Protein AF-A0A2V2ERP7-F1 (afdb_monomer)

Solvent-accessible surface area (backbone atoms only — not comparable to full-atom values): 7139 Å² total; per-residue (Å²): 130,91,62,94,54,50,69,54,53,55,43,30,74,75,66,35,69,76,48,51,60,53,53,52,49,49,50,54,49,50,51,53,52,61,72,69,45,53,74,70,54,47,34,50,51,45,36,54,50,37,46,54,51,35,53,54,50,49,54,53,48,55,56,75,38,53,89,78,36,96,58,39,66,59,53,53,49,52,50,51,55,51,46,69,59,49,47,58,54,51,51,55,49,21,66,73,77,38,34,70,60,38,30,49,52,34,51,52,54,38,49,54,51,53,52,51,43,53,54,53,50,56,53,55,57,62,76,75,109

pLDDT: mean 82.76, std 9.8, range [41.91, 94.12]

Foldseek 3Di:
DPPVCVVVVVCCVPPNPVVSVVVVVVVVVVVVVCVPDDPLVNLLCLLVVLLVVLLVLVLVLLVVCVPVDPCSVVVNVVCVVVSVVVSVVLSVVCSVPPSPVSSVVSVVSSVVSVVVSVVSVVVVVVVVD

Mean predicted aligned error: 9.63 Å

Structure (mmCIF, N/CA/C/O backbone):
data_AF-A0A2V2ERP7-F1
#
_entry.id   AF-A0A2V2ERP7-F1
#
loop_
_atom_site.group_PDB
_atom_site.id
_atom_site.type_symbol
_atom_site.label_atom_id
_atom_site.label_alt_id
_atom_site.label_comp_id
_atom_site.label_asym_id
_atom_site.label_entity_id
_atom_site.label_seq_id
_atom_site.pdbx_PDB_ins_code
_atom_site.Cartn_x
_atom_site.Cartn_y
_atom_site.Cartn_z
_atom_site.occupancy
_atom_site.B_iso_or_equiv
_atom_site.auth_seq_id
_atom_site.auth_comp_id
_atom_site.auth_asym_id
_atom_site.auth_atom_id
_atom_site.pdbx_PDB_model_num
ATOM 1 N N . MET A 1 1 ? -4.831 -37.486 2.149 1.00 41.91 1 MET A N 1
ATOM 2 C CA . MET A 1 1 ? -4.560 -37.159 0.733 1.00 41.91 1 MET A CA 1
ATOM 3 C C . MET A 1 1 ? -4.444 -35.650 0.608 1.00 41.91 1 MET A C 1
ATOM 5 O O . MET A 1 1 ? -5.341 -34.950 1.060 1.00 41.91 1 MET A O 1
ATOM 9 N N . TRP A 1 2 ? -3.325 -35.140 0.090 1.00 48.91 2 TRP A N 1
ATOM 10 C CA . TRP A 1 2 ? -3.198 -33.724 -0.267 1.00 48.91 2 TRP A CA 1
ATOM 11 C C . TRP A 1 2 ? -4.161 -33.464 -1.433 1.00 48.91 2 TRP A C 1
ATOM 13 O O . TRP A 1 2 ? -3.976 -34.044 -2.496 1.00 48.91 2 TRP A O 1
ATOM 23 N N . HIS A 1 3 ? -5.215 -32.674 -1.218 1.00 58.88 3 HIS A N 1
ATOM 24 C CA . HIS A 1 3 ? -6.115 -32.221 -2.283 1.00 58.88 3 HIS A CA 1
ATOM 25 C C . HIS A 1 3 ? -5.572 -30.893 -2.833 1.00 58.88 3 HIS A C 1
ATOM 27 O O . HIS A 1 3 ? -5.833 -29.848 -2.231 1.00 58.88 3 HIS A O 1
ATOM 33 N N . PRO A 1 4 ? -4.816 -30.887 -3.949 1.00 58.03 4 PRO A N 1
ATOM 34 C CA . PRO A 1 4 ? -4.199 -29.669 -4.490 1.00 58.03 4 PRO A CA 1
ATOM 35 C C . PRO A 1 4 ? -5.220 -28.604 -4.932 1.00 58.03 4 PRO A C 1
ATOM 37 O O . PRO A 1 4 ? -4.858 -27.444 -5.132 1.00 58.03 4 PRO A O 1
ATOM 40 N N . TYR A 1 5 ? -6.498 -28.978 -5.034 1.00 67.88 5 TYR A N 1
ATOM 41 C CA . TYR A 1 5 ? -7.609 -28.107 -5.421 1.00 67.88 5 TYR A CA 1
ATOM 42 C C . TYR A 1 5 ? -8.613 -27.852 -4.296 1.00 67.88 5 TYR A C 1
ATOM 44 O O . TYR A 1 5 ? -9.666 -27.287 -4.558 1.00 67.88 5 TYR A O 1
ATOM 52 N N . LYS A 1 6 ? -8.276 -28.169 -3.036 1.00 71.69 6 LYS A N 1
ATOM 53 C CA . LYS A 1 6 ? -9.164 -27.899 -1.893 1.00 71.69 6 LYS A CA 1
ATOM 54 C C . LYS A 1 6 ? -9.596 -26.427 -1.817 1.00 71.69 6 LYS A C 1
ATOM 56 O O . LYS A 1 6 ? -10.715 -26.126 -1.430 1.00 71.69 6 LYS A O 1
ATOM 61 N N . TRP A 1 7 ? -8.725 -25.511 -2.245 1.00 71.94 7 TRP A N 1
ATOM 62 C CA . TRP A 1 7 ? -9.038 -24.084 -2.329 1.00 71.94 7 TRP A CA 1
ATOM 63 C C . TRP A 1 7 ? -10.112 -23.760 -3.378 1.00 71.94 7 TRP A C 1
ATOM 65 O O . TRP A 1 7 ? -10.842 -22.796 -3.191 1.00 71.94 7 TRP A O 1
ATOM 75 N N . VAL A 1 8 ? -10.204 -24.534 -4.467 1.00 67.94 8 VAL A N 1
ATOM 76 C CA . VAL A 1 8 ? -11.238 -24.389 -5.504 1.00 67.94 8 VAL A CA 1
ATOM 77 C C . VAL A 1 8 ? -12.573 -24.868 -4.962 1.00 67.94 8 VAL A C 1
ATOM 79 O O . VAL A 1 8 ? -13.566 -24.165 -5.121 1.00 67.94 8 VAL A O 1
ATOM 82 N N . ASP A 1 9 ? -12.571 -26.018 -4.287 1.00 68.69 9 ASP A N 1
ATOM 83 C CA . ASP A 1 9 ? -13.765 -26.603 -3.675 1.00 68.69 9 ASP A CA 1
ATOM 84 C C . ASP A 1 9 ? -14.325 -25.668 -2.587 1.00 68.69 9 ASP A C 1
ATOM 86 O O . ASP A 1 9 ? -15.497 -25.298 -2.640 1.00 68.69 9 ASP A O 1
ATOM 90 N N . ASP A 1 10 ? -13.464 -25.160 -1.694 1.00 72.25 10 ASP A N 1
ATOM 91 C CA . ASP A 1 10 ? -13.839 -24.186 -0.656 1.00 72.25 10 ASP A CA 1
ATOM 92 C C . ASP A 1 10 ? -14.377 -22.867 -1.253 1.00 72.25 10 ASP A C 1
ATOM 94 O O . ASP A 1 10 ? -15.269 -22.233 -0.681 1.00 72.25 10 ASP A O 1
ATOM 98 N N . LEU A 1 11 ? -13.838 -22.416 -2.395 1.00 66.75 11 LEU A N 1
ATOM 99 C CA . LEU A 1 11 ? -14.320 -21.218 -3.095 1.00 66.75 11 LEU A CA 1
ATOM 100 C C . LEU A 1 11 ? -15.670 -21.464 -3.769 1.00 66.75 11 LEU A C 1
ATOM 102 O O . LEU A 1 11 ? -16.562 -20.619 -3.671 1.00 66.75 11 LEU A O 1
ATOM 106 N N . ALA A 1 12 ? -15.824 -22.600 -4.447 1.00 68.75 12 ALA A N 1
ATOM 107 C CA . ALA A 1 12 ? -17.056 -22.980 -5.124 1.00 68.75 12 ALA A CA 1
ATOM 108 C C . ALA A 1 12 ? -18.212 -23.119 -4.126 1.00 68.75 12 ALA A C 1
ATOM 110 O O . ALA A 1 12 ? -19.315 -22.648 -4.399 1.00 68.75 12 ALA A O 1
ATOM 111 N N . GLU A 1 13 ? -17.938 -23.691 -2.953 1.00 74.88 13 GLU A N 1
ATOM 112 C CA . GLU A 1 13 ? -18.922 -23.905 -1.893 1.00 74.88 13 GLU A CA 1
ATOM 113 C C . GLU A 1 13 ? -19.333 -22.593 -1.204 1.00 74.88 13 GLU A C 1
ATOM 115 O O . GLU A 1 13 ? -20.511 -22.384 -0.921 1.00 74.88 13 GLU A O 1
ATOM 120 N N . LYS A 1 14 ? -18.393 -21.658 -0.992 1.00 71.75 14 LYS A N 1
ATOM 121 C CA . LYS A 1 14 ? -18.674 -20.381 -0.303 1.00 71.75 14 LYS A CA 1
ATOM 122 C C . LYS A 1 14 ? -19.180 -19.260 -1.205 1.00 71.75 14 LYS A C 1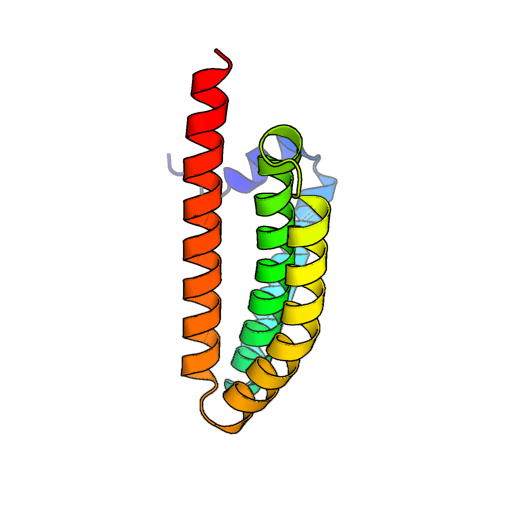
ATOM 124 O O . LYS A 1 14 ? -19.855 -18.357 -0.719 1.00 71.75 14 LYS A O 1
ATOM 129 N N . SER A 1 15 ? -18.805 -19.260 -2.483 1.00 66.88 15 SER A N 1
ATOM 130 C CA . SER A 1 15 ? -19.047 -18.125 -3.388 1.00 66.88 15 SER A CA 1
ATOM 131 C C . SER A 1 15 ? -19.749 -18.491 -4.697 1.00 66.88 15 SER A C 1
ATOM 133 O O . SER A 1 15 ? -20.112 -17.591 -5.452 1.00 66.88 15 SER A O 1
ATOM 135 N N . GLY A 1 16 ? -20.019 -19.781 -4.928 1.00 68.50 16 GLY A N 1
ATOM 136 C CA . GLY A 1 16 ? -20.688 -20.297 -6.119 1.00 68.50 16 GLY A CA 1
ATOM 137 C C . GLY A 1 16 ? -19.724 -20.599 -7.271 1.00 68.50 16 GLY A C 1
ATOM 138 O O . GLY A 1 16 ? -18.687 -19.955 -7.446 1.00 68.50 16 GLY A O 1
ATOM 139 N N . TRP A 1 17 ? -20.090 -21.574 -8.109 1.00 71.81 17 TRP A N 1
ATOM 140 C CA . TRP A 1 17 ? -19.281 -22.043 -9.247 1.00 71.81 17 TRP A CA 1
ATOM 141 C C . TRP A 1 17 ? -18.969 -20.961 -10.292 1.00 71.81 17 TRP A C 1
ATOM 143 O O . TRP A 1 17 ? -18.031 -21.126 -11.063 1.00 71.81 17 TRP A O 1
ATOM 153 N N . TRP A 1 18 ? -19.693 -19.838 -10.313 1.00 70.44 18 TRP A N 1
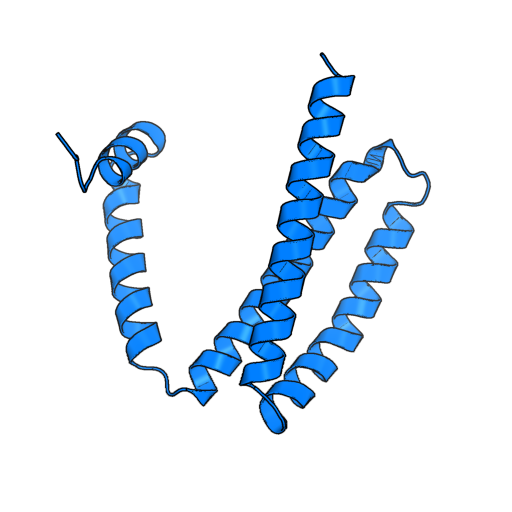ATOM 154 C CA . TRP A 1 18 ? -19.429 -18.710 -11.217 1.00 70.44 18 TRP A CA 1
ATOM 155 C C . TRP A 1 18 ? -18.161 -17.913 -10.855 1.00 70.44 18 TRP A C 1
ATOM 157 O O . TRP A 1 18 ? -17.584 -17.266 -11.727 1.00 70.44 18 TRP A O 1
ATOM 167 N N . VAL A 1 19 ? -17.687 -17.968 -9.600 1.00 68.75 19 VAL A N 1
ATOM 168 C CA . VAL A 1 19 ? -16.461 -17.263 -9.168 1.00 68.75 19 VAL A CA 1
ATOM 169 C C . VAL A 1 19 ? -15.216 -18.037 -9.596 1.00 68.75 19 VAL A C 1
ATOM 171 O O . VAL A 1 19 ? -14.175 -17.445 -9.876 1.00 68.75 19 VAL A O 1
ATOM 174 N N . VAL A 1 20 ? -15.327 -19.361 -9.714 1.00 72.12 20 VAL A N 1
ATOM 175 C CA . VAL A 1 20 ? -14.210 -20.247 -10.061 1.00 72.12 20 VAL A CA 1
ATOM 176 C C . VAL A 1 20 ? -13.597 -19.903 -11.434 1.00 72.12 20 VAL A C 1
ATOM 178 O O . VAL A 1 20 ? -12.385 -19.676 -11.481 1.00 72.12 20 VAL A O 1
ATOM 181 N N . PRO A 1 21 ? -14.369 -19.753 -12.535 1.00 78.12 21 PRO A N 1
ATOM 182 C CA . PRO A 1 21 ? -13.841 -19.296 -13.820 1.00 78.12 21 PRO A CA 1
ATOM 183 C C . PRO A 1 21 ? -13.171 -17.926 -13.736 1.00 78.12 21 PRO A C 1
ATOM 185 O O . PRO A 1 21 ? -12.118 -17.728 -14.336 1.00 78.12 21 PRO A O 1
ATOM 188 N N . TYR A 1 22 ? -13.748 -16.993 -12.971 1.00 77.44 22 TYR A N 1
ATOM 189 C CA . TYR A 1 22 ? -13.202 -15.647 -12.814 1.00 77.44 22 TYR A CA 1
ATOM 190 C C . TYR A 1 22 ? -11.830 -15.672 -12.135 1.00 77.44 22 TYR A C 1
ATOM 192 O O . TYR A 1 22 ? -10.890 -15.048 -12.618 1.00 77.44 22 TYR A O 1
ATOM 200 N N . VAL A 1 23 ? -11.679 -16.447 -11.058 1.00 76.81 23 VAL A N 1
ATOM 201 C CA . VAL A 1 23 ? -10.406 -16.585 -10.335 1.00 76.81 23 VAL A CA 1
ATOM 202 C C . VAL A 1 23 ? -9.351 -17.289 -11.187 1.00 76.81 23 VAL A C 1
ATOM 204 O O . VAL A 1 23 ? -8.198 -16.860 -11.205 1.00 76.81 23 VAL A O 1
ATOM 207 N N . ILE A 1 24 ? -9.726 -18.336 -11.929 1.00 80.38 24 ILE A N 1
ATOM 208 C CA . ILE A 1 24 ? -8.810 -19.029 -12.847 1.00 80.38 24 ILE A CA 1
ATOM 209 C C . ILE A 1 24 ? -8.359 -18.082 -13.963 1.00 80.38 24 ILE A C 1
ATOM 211 O O . ILE A 1 24 ? -7.159 -17.974 -14.223 1.00 80.38 24 ILE A O 1
ATOM 215 N N . PHE A 1 25 ? -9.294 -17.362 -14.586 1.00 81.12 25 PHE A N 1
ATOM 216 C CA . PHE A 1 25 ? -8.986 -16.400 -15.640 1.00 81.12 25 PHE A CA 1
ATOM 217 C C . PHE A 1 25 ? -8.086 -15.278 -15.123 1.00 81.12 25 PHE A C 1
ATOM 219 O O . PHE A 1 25 ? -7.054 -14.995 -15.728 1.00 81.12 25 PHE A O 1
ATOM 226 N N . LEU A 1 26 ? -8.416 -14.705 -13.964 1.00 81.38 26 LEU A N 1
ATOM 227 C CA . LEU A 1 26 ? -7.606 -13.689 -13.303 1.00 81.38 26 LEU A CA 1
ATOM 228 C C . LEU A 1 26 ? -6.195 -14.207 -13.018 1.00 81.38 26 LEU A C 1
ATOM 230 O O . LEU A 1 26 ? -5.231 -13.496 -13.272 1.00 81.38 26 LEU A O 1
ATOM 234 N N . ARG A 1 27 ? -6.050 -15.450 -12.546 1.00 77.44 27 ARG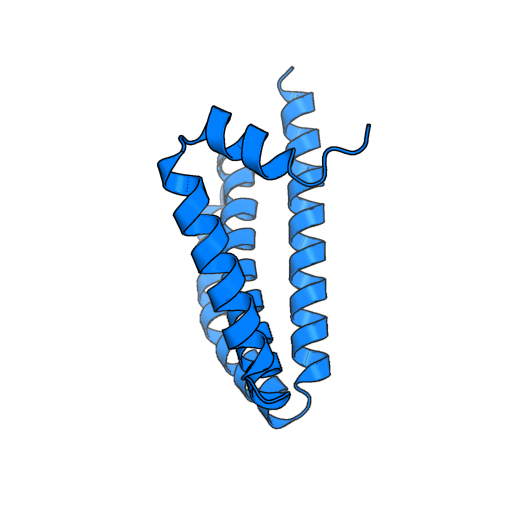 A N 1
ATOM 235 C CA . ARG A 1 27 ? -4.745 -16.058 -12.254 1.00 77.44 27 ARG A CA 1
ATOM 236 C C . ARG A 1 27 ? -3.895 -16.233 -13.509 1.00 77.44 27 ARG A C 1
ATOM 238 O O . ARG A 1 27 ? -2.712 -15.909 -13.483 1.00 77.44 27 ARG A O 1
ATOM 245 N N . ILE A 1 28 ? -4.486 -16.724 -14.599 1.00 81.88 28 ILE A N 1
ATOM 246 C CA . ILE A 1 28 ? -3.796 -16.894 -15.888 1.00 81.88 28 ILE A CA 1
ATOM 247 C C . ILE A 1 28 ? -3.426 -15.531 -16.477 1.00 81.88 28 ILE A C 1
ATOM 249 O O . ILE A 1 28 ? -2.302 -15.347 -16.944 1.00 81.88 28 ILE A O 1
ATOM 253 N N . PHE A 1 29 ? -4.352 -14.572 -16.429 1.00 82.12 29 PHE A N 1
ATOM 254 C CA . PHE A 1 29 ? -4.128 -13.205 -16.880 1.00 82.12 29 PHE A CA 1
ATOM 255 C C . PHE A 1 29 ? -2.998 -12.549 -16.089 1.00 82.12 29 PHE A C 1
ATOM 257 O O . PHE A 1 29 ? -2.044 -12.071 -16.687 1.00 82.12 29 PHE A O 1
ATOM 264 N N . MET A 1 30 ? -3.050 -12.607 -14.757 1.00 81.31 30 MET A N 1
ATOM 265 C CA . MET A 1 30 ? -2.007 -12.093 -13.872 1.00 81.31 30 MET A CA 1
ATOM 266 C C . MET A 1 30 ? -0.662 -12.765 -14.120 1.00 81.31 30 MET A C 1
ATOM 268 O O . MET A 1 30 ? 0.346 -12.076 -14.185 1.00 81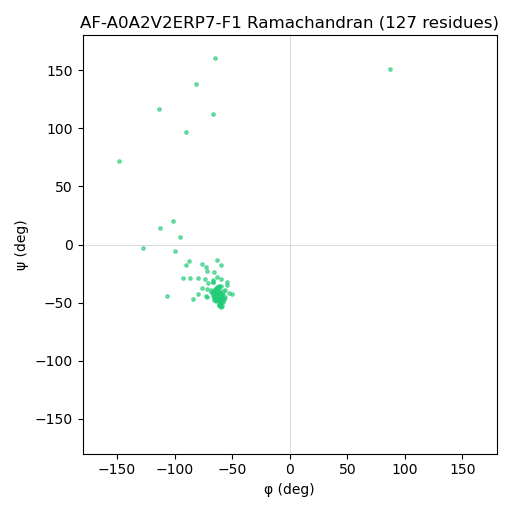.31 30 MET A O 1
ATOM 272 N N . TRP A 1 31 ? -0.629 -14.086 -14.307 1.00 75.06 31 TRP A N 1
ATOM 273 C CA . TRP A 1 31 ? 0.609 -14.797 -14.621 1.00 75.06 31 TRP A CA 1
ATOM 274 C C . TRP A 1 31 ? 1.232 -14.302 -15.926 1.00 75.06 31 TRP A C 1
ATOM 276 O O . TRP A 1 31 ? 2.416 -13.967 -15.950 1.00 75.06 31 TRP A O 1
ATOM 286 N N . LYS A 1 32 ? 0.436 -14.240 -17.002 1.00 79.69 32 LYS A N 1
ATOM 287 C CA . LYS A 1 32 ? 0.895 -13.762 -18.312 1.00 79.69 32 LYS A CA 1
ATOM 288 C C . LYS A 1 32 ? 1.300 -12.295 -18.271 1.00 79.69 32 LYS A C 1
ATOM 290 O O . LYS A 1 32 ? 2.340 -11.955 -18.817 1.00 79.69 32 LYS A O 1
ATOM 295 N N . PHE A 1 33 ? 0.507 -11.459 -17.607 1.00 78.81 33 PHE A N 1
ATOM 296 C CA . PHE A 1 33 ? 0.782 -10.041 -17.425 1.00 78.81 33 PHE A CA 1
ATOM 297 C C . PHE A 1 33 ? 2.115 -9.848 -16.702 1.00 78.81 33 PHE A C 1
ATOM 299 O O . PHE A 1 33 ? 3.007 -9.214 -17.248 1.00 78.81 33 PHE A O 1
ATOM 306 N N . LEU A 1 34 ? 2.309 -10.489 -15.547 1.00 77.00 34 LEU A N 1
ATOM 307 C CA . LEU A 1 34 ? 3.555 -10.390 -14.786 1.00 77.00 34 LEU A CA 1
ATOM 308 C C . LEU A 1 34 ? 4.772 -10.938 -15.547 1.00 77.00 34 LEU A C 1
ATOM 310 O O . LEU A 1 34 ? 5.837 -10.347 -15.450 1.00 77.00 34 LEU A O 1
ATOM 314 N N . HIS A 1 35 ? 4.623 -12.016 -16.327 1.00 77.62 35 HIS A N 1
ATOM 315 C CA . HIS A 1 35 ? 5.712 -12.552 -17.162 1.00 77.62 35 HIS A CA 1
ATOM 316 C C . HIS A 1 35 ? 6.029 -11.699 -18.395 1.00 77.62 35 HIS A C 1
ATOM 318 O O . HIS A 1 35 ? 7.090 -11.867 -18.987 1.00 77.62 35 HIS A O 1
ATOM 324 N N . SER A 1 36 ? 5.107 -10.834 -18.821 1.00 82.31 36 SER A N 1
ATOM 325 C CA . SER A 1 36 ? 5.313 -9.950 -19.972 1.00 82.31 36 SER A CA 1
ATOM 326 C C . SER A 1 36 ? 5.989 -8.627 -19.618 1.00 82.31 36 SER A C 1
ATOM 328 O O . SER A 1 36 ? 6.428 -7.925 -20.523 1.00 82.31 36 SER A O 1
ATOM 330 N N . LEU A 1 37 ? 6.061 -8.285 -18.329 1.00 82.88 37 LEU A N 1
ATOM 331 C CA . LEU A 1 37 ? 6.658 -7.037 -17.865 1.00 82.88 37 LEU A CA 1
ATOM 332 C C . LEU A 1 37 ? 8.179 -7.166 -17.796 1.00 82.88 37 LEU A C 1
ATOM 334 O O . LEU A 1 37 ? 8.711 -8.163 -17.308 1.00 82.88 37 LEU A O 1
ATOM 338 N N . SER A 1 38 ? 8.875 -6.120 -18.228 1.00 85.25 38 SER A N 1
ATOM 339 C CA . SER A 1 38 ? 10.280 -5.925 -17.879 1.00 85.25 38 SER A CA 1
ATOM 340 C C . SER A 1 38 ? 10.438 -5.689 -16.373 1.00 85.25 38 SER A C 1
ATOM 342 O O . SER A 1 38 ? 9.500 -5.260 -15.696 1.00 85.25 38 SER A O 1
ATOM 344 N N . ASP A 1 39 ? 11.645 -5.898 -15.844 1.00 81.25 39 ASP A N 1
ATOM 345 C CA . ASP A 1 39 ? 11.937 -5.677 -14.421 1.00 81.25 39 ASP A CA 1
ATOM 346 C C . ASP A 1 39 ? 11.523 -4.270 -13.957 1.00 81.25 39 ASP A C 1
ATOM 348 O O . ASP A 1 39 ? 10.905 -4.106 -12.905 1.00 81.25 39 ASP A O 1
ATOM 352 N N . GLN A 1 40 ? 11.788 -3.244 -14.771 1.00 81.94 40 GLN A N 1
ATOM 353 C CA . GLN A 1 40 ? 11.433 -1.858 -14.457 1.00 81.94 40 GLN A CA 1
ATOM 354 C C . GLN A 1 40 ? 9.914 -1.647 -14.383 1.00 81.94 40 GLN A C 1
ATOM 356 O O . GLN A 1 40 ? 9.416 -0.958 -13.487 1.00 81.94 40 GLN A O 1
ATOM 361 N N . GLU A 1 41 ? 9.160 -2.243 -15.304 1.00 84.56 41 GLU A N 1
ATOM 362 C CA . GLU A 1 41 ? 7.699 -2.165 -15.297 1.00 84.56 41 GLU A CA 1
ATOM 363 C C . GLU A 1 41 ? 7.122 -2.942 -14.112 1.00 84.56 41 GLU A C 1
ATOM 365 O O . GLU A 1 41 ? 6.213 -2.449 -13.444 1.00 84.56 41 GLU A O 1
ATOM 370 N N . PHE A 1 42 ? 7.698 -4.100 -13.779 1.00 86.06 42 PHE A N 1
ATOM 371 C CA . PHE A 1 42 ? 7.325 -4.866 -12.594 1.00 86.06 42 PHE A CA 1
ATOM 372 C C . PHE A 1 42 ? 7.515 -4.049 -11.309 1.00 86.06 42 PHE A C 1
ATOM 374 O O . PHE A 1 42 ? 6.580 -3.947 -10.512 1.00 86.06 42 PHE A O 1
ATOM 381 N N . TYR A 1 43 ? 8.670 -3.398 -11.116 1.00 84.62 43 TYR A N 1
ATOM 382 C CA . TYR A 1 43 ? 8.894 -2.533 -9.949 1.00 84.62 43 TYR A CA 1
ATOM 383 C C . TYR A 1 43 ? 7.946 -1.334 -9.921 1.00 84.62 43 TYR A C 1
ATOM 385 O O . TYR A 1 43 ? 7.473 -0.952 -8.849 1.00 84.62 43 TYR A O 1
ATOM 393 N N . THR A 1 44 ? 7.625 -0.774 -11.088 1.00 86.00 44 THR A N 1
ATOM 394 C CA . THR A 1 44 ? 6.648 0.315 -11.222 1.00 86.00 44 THR A CA 1
ATOM 395 C C . THR A 1 44 ? 5.275 -0.113 -10.732 1.00 86.00 44 THR A C 1
ATOM 397 O O . THR A 1 44 ? 4.700 0.533 -9.851 1.00 86.00 44 THR A O 1
ATOM 400 N N . VAL A 1 45 ? 4.778 -1.243 -11.237 1.00 86.75 45 VAL A N 1
ATOM 401 C CA . VAL A 1 45 ? 3.504 -1.812 -10.797 1.00 86.75 45 VAL A CA 1
ATOM 402 C C . VAL A 1 45 ? 3.546 -2.134 -9.305 1.00 86.75 45 VAL A C 1
ATOM 404 O O . VAL A 1 45 ? 2.612 -1.781 -8.589 1.00 86.75 45 VAL A O 1
ATOM 407 N N . ALA A 1 46 ? 4.625 -2.745 -8.811 1.00 87.44 46 ALA A N 1
ATOM 408 C CA . ALA A 1 46 ? 4.758 -3.121 -7.408 1.00 87.44 46 ALA A CA 1
ATOM 409 C C . ALA A 1 46 ? 4.717 -1.905 -6.471 1.00 87.44 46 ALA A C 1
ATOM 411 O O . ALA A 1 46 ? 3.948 -1.904 -5.513 1.00 87.44 46 ALA A O 1
ATOM 412 N N . ILE A 1 47 ? 5.497 -0.857 -6.754 1.00 87.69 47 ILE A N 1
ATOM 413 C CA . ILE A 1 47 ? 5.543 0.360 -5.933 1.00 87.69 47 ILE A CA 1
ATOM 414 C C . ILE A 1 47 ? 4.177 1.051 -5.915 1.00 87.69 47 ILE A C 1
ATOM 416 O O . ILE A 1 47 ? 3.687 1.400 -4.839 1.00 87.69 47 ILE A O 1
ATOM 420 N N . ILE A 1 48 ? 3.539 1.221 -7.077 1.00 88.38 48 ILE A N 1
ATOM 421 C CA . ILE A 1 48 ? 2.226 1.875 -7.177 1.00 88.38 48 ILE A CA 1
ATOM 422 C C . ILE A 1 48 ? 1.160 1.056 -6.445 1.00 88.38 48 ILE A C 1
ATOM 424 O O . ILE A 1 48 ? 0.409 1.599 -5.632 1.00 88.38 48 ILE A O 1
ATOM 428 N N . LEU A 1 49 ? 1.105 -0.253 -6.698 1.00 89.12 49 LEU A N 1
ATOM 429 C CA . LEU A 1 49 ? 0.100 -1.137 -6.118 1.00 89.12 49 LEU A CA 1
ATOM 430 C C . LEU A 1 49 ? 0.260 -1.247 -4.599 1.00 89.12 49 LEU A C 1
ATOM 432 O O . LEU A 1 49 ? -0.718 -1.083 -3.875 1.00 89.12 49 LEU A O 1
ATOM 436 N N . LEU A 1 50 ? 1.479 -1.485 -4.103 1.00 89.56 50 LEU A N 1
ATOM 437 C CA . LEU A 1 50 ? 1.743 -1.584 -2.665 1.00 89.56 50 LEU A CA 1
ATOM 438 C C . LEU A 1 50 ? 1.465 -0.262 -1.954 1.00 89.56 50 LEU A C 1
ATOM 440 O O . LEU A 1 50 ? 0.892 -0.276 -0.868 1.00 89.56 50 LEU A O 1
ATOM 444 N N . SER A 1 51 ? 1.789 0.871 -2.582 1.00 88.06 51 SER A N 1
ATOM 445 C CA . SER A 1 51 ? 1.424 2.191 -2.066 1.00 88.06 51 SER A CA 1
ATOM 446 C C . SER A 1 51 ? -0.098 2.315 -1.943 1.00 88.06 51 SER A C 1
ATOM 448 O O . SER A 1 51 ? -0.618 2.551 -0.850 1.00 88.06 51 SER A O 1
ATOM 450 N N . ALA A 1 52 ? -0.839 2.059 -3.023 1.00 88.81 52 ALA A N 1
ATOM 451 C CA . ALA A 1 52 ? -2.296 2.148 -3.010 1.00 88.81 52 ALA A CA 1
ATOM 452 C C . ALA A 1 52 ? -2.923 1.234 -1.942 1.00 88.81 52 ALA A C 1
ATOM 454 O O . ALA A 1 52 ? -3.760 1.674 -1.153 1.00 88.81 52 ALA A O 1
ATOM 455 N N . VAL A 1 53 ? -2.489 -0.025 -1.867 1.00 89.38 53 VAL A N 1
ATOM 456 C CA . VAL A 1 53 ? -2.981 -0.984 -0.869 1.00 89.38 53 VAL A CA 1
ATOM 457 C C . VAL A 1 53 ? -2.621 -0.544 0.553 1.00 89.38 53 VAL A C 1
ATOM 459 O O . VAL A 1 53 ? -3.458 -0.661 1.448 1.00 89.38 53 VAL A O 1
ATOM 462 N N . PHE A 1 54 ? -1.430 0.018 0.776 1.00 90.38 54 PHE A N 1
ATOM 463 C CA . PHE A 1 54 ? -1.039 0.577 2.070 1.00 90.38 54 PHE A CA 1
ATOM 464 C C . PHE A 1 54 ? -1.976 1.709 2.506 1.00 90.38 54 PHE A C 1
ATOM 466 O O . PHE A 1 54 ? -2.416 1.724 3.653 1.00 90.38 54 PHE A O 1
ATOM 473 N N . PHE A 1 55 ? -2.344 2.623 1.603 1.00 91.62 55 PHE A N 1
ATOM 474 C CA . PHE A 1 55 ? -3.291 3.700 1.908 1.00 91.62 55 PHE A CA 1
ATOM 475 C C . PHE A 1 55 ? -4.655 3.166 2.369 1.00 91.62 55 PHE A C 1
ATOM 477 O O . PHE A 1 55 ? -5.193 3.591 3.400 1.00 91.62 55 PHE A O 1
ATOM 484 N N . TRP A 1 56 ? -5.205 2.197 1.633 1.00 89.25 56 TRP A N 1
ATOM 485 C CA . TRP A 1 56 ? -6.466 1.551 1.998 1.00 89.25 56 TRP A CA 1
ATOM 486 C C . TRP A 1 56 ? -6.354 0.805 3.328 1.00 89.25 56 TRP A C 1
ATOM 488 O O . TRP A 1 56 ? -7.213 0.966 4.198 1.00 89.25 56 TRP A O 1
ATOM 498 N N . GLY A 1 57 ? -5.272 0.048 3.522 1.00 88.12 57 GLY A N 1
ATOM 499 C CA . GLY A 1 57 ? -4.994 -0.660 4.767 1.00 88.12 57 GLY A CA 1
ATOM 500 C C . GLY A 1 57 ? -4.899 0.290 5.961 1.00 88.12 57 GLY A C 1
ATOM 501 O O . GLY A 1 57 ? -5.510 0.035 6.996 1.00 88.12 57 GLY A O 1
ATOM 502 N N . ALA A 1 58 ? -4.206 1.420 5.811 1.00 88.75 58 ALA A N 1
ATOM 503 C CA . ALA A 1 58 ? -4.040 2.408 6.869 1.00 88.75 58 ALA A CA 1
ATOM 504 C C . ALA A 1 58 ? -5.382 3.060 7.210 1.00 88.75 58 ALA A C 1
ATOM 506 O O . ALA A 1 58 ? -5.728 3.202 8.380 1.00 88.75 58 ALA A O 1
ATOM 507 N N . THR A 1 59 ? -6.199 3.364 6.200 1.00 89.50 59 THR A N 1
ATOM 508 C CA . THR A 1 59 ? -7.559 3.883 6.393 1.00 89.50 59 THR A CA 1
ATOM 509 C C . THR A 1 59 ? -8.433 2.902 7.179 1.00 89.50 59 THR A C 1
ATOM 511 O O . THR A 1 59 ? -9.159 3.305 8.089 1.00 89.50 59 THR A O 1
ATOM 514 N N . ILE A 1 60 ? -8.365 1.605 6.862 1.00 87.88 60 ILE A N 1
ATOM 515 C CA . ILE A 1 60 ? -9.081 0.552 7.597 1.00 87.88 60 ILE A CA 1
ATOM 516 C C . ILE A 1 60 ? -8.544 0.434 9.029 1.00 87.88 60 ILE A C 1
ATOM 518 O O . ILE A 1 60 ? -9.330 0.339 9.971 1.00 87.88 60 ILE A O 1
ATOM 522 N N . PHE A 1 61 ? -7.225 0.503 9.209 1.00 86.44 61 PHE A N 1
ATOM 523 C CA . PHE A 1 61 ? -6.589 0.490 10.522 1.00 86.44 61 PHE A CA 1
ATOM 524 C C . PHE A 1 61 ? -7.057 1.667 11.390 1.00 86.44 61 PHE A C 1
ATOM 526 O O . PHE A 1 61 ? -7.504 1.457 12.512 1.00 86.44 61 PHE A O 1
ATOM 533 N N . PHE A 1 62 ? -7.080 2.893 10.859 1.00 85.81 62 PHE A N 1
ATOM 534 C CA . PHE A 1 62 ? -7.616 4.061 11.569 1.00 85.81 62 PHE A CA 1
ATOM 535 C C . PHE A 1 62 ? -9.093 3.902 11.943 1.00 85.81 62 PHE A C 1
ATOM 537 O O . PHE A 1 62 ? -9.502 4.330 13.023 1.00 85.81 62 PHE A O 1
ATOM 544 N N . LYS A 1 63 ? -9.901 3.256 11.091 1.00 85.56 63 LYS A N 1
ATOM 545 C CA . LYS A 1 63 ? -11.313 2.982 11.397 1.00 85.56 63 LYS A CA 1
ATOM 546 C C . LYS A 1 63 ? -11.491 2.071 12.611 1.00 85.56 63 LYS A C 1
ATOM 548 O O . LYS A 1 63 ? -12.493 2.236 13.302 1.00 85.56 63 LYS A O 1
ATOM 553 N N . LEU A 1 64 ? -10.534 1.192 12.930 1.00 83.56 64 LEU A N 1
ATOM 554 C CA . LEU A 1 64 ? -10.588 0.410 14.173 1.00 83.56 64 LEU A CA 1
ATOM 555 C C . LEU A 1 64 ? -10.601 1.309 15.412 1.00 83.56 64 LEU A C 1
ATOM 557 O O . LEU A 1 64 ? -11.181 0.935 16.424 1.00 83.56 64 LEU A O 1
ATOM 561 N N . TYR A 1 65 ? -9.997 2.492 15.352 1.00 81.56 65 TYR A N 1
ATOM 562 C CA . TYR A 1 65 ? -9.885 3.419 16.480 1.00 81.56 65 TYR A CA 1
ATOM 563 C C . TYR A 1 65 ? -10.978 4.489 16.515 1.00 81.56 65 TYR A C 1
ATOM 565 O O . TYR A 1 65 ? -10.925 5.375 17.368 1.00 81.56 65 TYR A O 1
ATOM 573 N N . LYS A 1 66 ? -11.975 4.404 15.624 1.00 82.56 66 LYS A N 1
ATOM 574 C CA . LYS A 1 66 ? -13.065 5.381 15.502 1.00 82.56 66 LYS A CA 1
ATOM 575 C C . LYS A 1 66 ? -13.741 5.689 16.841 1.00 82.56 66 LYS A C 1
ATOM 577 O O . LYS A 1 66 ? -14.013 6.853 17.122 1.00 82.56 66 LYS A O 1
ATOM 582 N N . ASP A 1 67 ? -13.981 4.658 17.645 1.00 79.31 67 ASP A N 1
ATOM 583 C CA . ASP A 1 67 ? -14.717 4.785 18.907 1.00 79.31 67 ASP A CA 1
ATOM 584 C C . ASP A 1 67 ? -13.792 5.075 20.102 1.00 79.31 67 ASP A C 1
ATOM 586 O O . ASP A 1 67 ? -14.241 5.557 21.136 1.00 79.31 67 ASP A O 1
ATOM 590 N N . SER A 1 68 ? -12.486 4.827 19.953 1.00 79.31 68 SER A N 1
ATOM 591 C CA . SER A 1 68 ? -11.490 4.995 21.020 1.00 79.31 68 SER A CA 1
ATOM 592 C C . SER A 1 68 ? -10.829 6.382 21.009 1.00 79.31 68 SER A C 1
ATOM 594 O O . SER A 1 68 ? -10.419 6.874 22.056 1.00 79.31 68 SER A O 1
ATOM 596 N N . PHE A 1 69 ? -10.715 7.032 19.843 1.00 80.94 69 PHE A N 1
ATOM 597 C CA . PHE A 1 69 ? -10.028 8.320 19.697 1.00 80.94 69 PHE A CA 1
ATOM 598 C C . PHE A 1 69 ? -10.980 9.459 19.318 1.00 80.94 69 PHE A C 1
ATOM 600 O O . PHE A 1 69 ? -11.493 9.528 18.201 1.00 80.94 69 PHE A O 1
ATOM 607 N N . LYS A 1 70 ? -11.106 10.451 20.209 1.00 82.75 70 LYS A N 1
ATOM 608 C CA . LYS A 1 70 ? -11.926 11.661 19.998 1.00 82.75 70 LYS A CA 1
ATOM 609 C C . LYS A 1 70 ? -11.579 12.419 18.707 1.00 82.75 70 LYS A C 1
ATOM 611 O O . LYS A 1 70 ? -12.464 12.962 18.052 1.00 82.75 70 LYS A O 1
ATOM 616 N N . TYR A 1 71 ? -10.302 12.432 18.325 1.00 85.06 71 TYR A N 1
ATOM 617 C CA . TYR A 1 71 ? -9.796 13.160 17.155 1.00 85.06 71 TYR A CA 1
ATOM 618 C C . TYR A 1 71 ? -9.547 12.265 15.928 1.00 85.06 71 TYR A C 1
ATOM 620 O O . TYR A 1 71 ? -8.804 12.661 15.030 1.00 85.06 71 TYR A O 1
ATOM 628 N N . TYR A 1 72 ? -10.164 11.075 15.851 1.00 86.44 72 TYR A N 1
ATOM 629 C CA . TYR A 1 72 ? -9.882 10.118 14.770 1.00 86.44 72 TYR A CA 1
ATOM 630 C C . TYR A 1 72 ? -10.092 10.715 13.369 1.00 86.44 72 TYR A C 1
ATOM 632 O O . TYR A 1 72 ? -9.299 10.450 12.469 1.00 86.44 72 TYR A O 1
ATOM 640 N N . LYS A 1 73 ? -11.141 11.534 13.174 1.00 86.88 73 LYS A N 1
ATOM 641 C CA . LYS A 1 73 ? -11.441 12.146 11.868 1.00 86.88 73 LYS A CA 1
ATOM 642 C C . LYS A 1 73 ? -10.303 13.056 11.432 1.00 86.88 73 LYS A C 1
ATOM 644 O O . LYS A 1 73 ? -9.841 12.943 10.305 1.00 86.88 73 LYS A O 1
ATOM 649 N N . THR A 1 74 ? -9.841 13.922 12.332 1.00 88.50 74 THR A N 1
ATOM 650 C CA . THR A 1 74 ? -8.738 14.848 12.065 1.00 88.50 74 THR A CA 1
ATOM 651 C C . THR A 1 74 ? -7.468 14.083 11.718 1.00 88.50 74 THR A C 1
ATOM 653 O O . THR A 1 74 ? -6.850 14.386 10.707 1.00 88.50 74 THR A O 1
ATOM 656 N N . LEU A 1 75 ? -7.132 13.035 12.479 1.00 88.19 75 LEU A N 1
ATOM 657 C CA . LEU A 1 75 ? -5.966 12.193 12.192 1.00 88.19 75 LEU A CA 1
ATOM 658 C C . LEU A 1 75 ? -6.067 11.498 10.828 1.00 88.19 75 LEU A C 1
ATOM 660 O O . LEU A 1 75 ? -5.099 11.509 10.072 1.00 88.19 75 LEU A O 1
ATOM 664 N N . LEU A 1 76 ? -7.235 10.949 10.481 1.00 91.19 76 LEU A N 1
ATOM 665 C CA . LEU A 1 76 ? -7.458 10.311 9.183 1.00 91.19 76 LEU A CA 1
ATOM 666 C C . LEU A 1 76 ? -7.330 11.313 8.025 1.00 91.19 76 LEU A C 1
ATOM 668 O O . LEU A 1 76 ? -6.709 11.001 7.008 1.00 91.19 76 LEU A O 1
ATOM 672 N N . TYR A 1 77 ? -7.886 12.519 8.173 1.00 91.25 77 TYR A N 1
ATOM 673 C CA . TYR A 1 77 ? -7.761 13.574 7.165 1.00 91.25 77 TYR A CA 1
ATOM 674 C C . TYR A 1 77 ? -6.314 14.045 7.014 1.00 91.25 77 TYR A C 1
ATOM 676 O O . TYR A 1 77 ? -5.819 14.110 5.891 1.00 91.25 77 TYR A O 1
ATOM 684 N N . SER A 1 78 ? -5.614 14.311 8.120 1.00 91.81 78 SER A N 1
ATOM 685 C CA . SER A 1 78 ? -4.199 14.690 8.096 1.00 91.81 78 SER A CA 1
ATOM 686 C C . SER A 1 78 ? -3.343 13.610 7.438 1.00 91.81 78 SER A C 1
ATOM 688 O O . SER A 1 78 ? -2.546 13.926 6.558 1.00 91.81 78 SER A O 1
ATOM 690 N N . PHE A 1 79 ? -3.555 12.337 7.792 1.00 92.88 79 PHE A N 1
ATOM 691 C CA . PHE A 1 79 ? -2.892 11.208 7.139 1.00 92.88 79 PHE A CA 1
ATOM 692 C C . PHE A 1 79 ? -3.158 11.199 5.633 1.00 92.88 79 PHE A C 1
ATOM 694 O O . PHE A 1 79 ? -2.221 11.083 4.854 1.00 92.88 79 PHE A O 1
ATOM 701 N N . THR A 1 80 ? -4.415 11.376 5.221 1.00 93.12 80 THR A N 1
ATOM 702 C CA . THR A 1 80 ? -4.799 11.367 3.804 1.00 93.12 80 THR A CA 1
ATOM 703 C C . THR A 1 80 ? -4.084 12.467 3.024 1.00 93.12 80 THR A C 1
ATOM 705 O O . THR A 1 80 ? -3.473 12.188 1.997 1.00 93.12 80 THR A O 1
ATOM 708 N N . VAL A 1 81 ? -4.097 13.702 3.529 1.00 94.12 81 VAL A N 1
ATOM 709 C CA . VAL A 1 81 ? -3.435 14.840 2.871 1.00 94.12 81 VAL A CA 1
ATOM 710 C C . VAL A 1 81 ? -1.928 14.612 2.762 1.00 94.12 81 VAL A C 1
ATOM 712 O O . VAL A 1 81 ? -1.365 14.756 1.679 1.00 94.12 81 VAL A O 1
ATOM 715 N N . ILE A 1 82 ? -1.280 14.208 3.859 1.00 93.81 82 ILE A N 1
ATOM 716 C CA . ILE A 1 82 ? 0.160 13.917 3.866 1.00 93.81 82 ILE A CA 1
ATOM 717 C C . ILE A 1 82 ? 0.475 12.800 2.870 1.00 93.81 82 ILE A C 1
ATOM 719 O O . ILE A 1 82 ? 1.419 12.917 2.094 1.00 93.81 82 ILE A O 1
ATOM 723 N N . TYR A 1 83 ? -0.334 11.741 2.849 1.00 93.56 83 TYR A N 1
ATOM 724 C CA . TYR A 1 83 ? -0.137 10.604 1.962 1.00 93.56 83 TYR A CA 1
ATOM 725 C C . TYR A 1 83 ? -0.190 11.011 0.485 1.00 93.56 83 TYR A C 1
ATOM 727 O O . TYR A 1 83 ? 0.695 10.638 -0.279 1.00 93.56 83 TYR A O 1
ATOM 735 N N . PHE A 1 84 ? -1.170 11.825 0.085 1.00 92.69 84 PHE A N 1
ATOM 736 C CA . PHE A 1 84 ? -1.293 12.298 -1.300 1.00 92.69 84 PHE A CA 1
ATOM 737 C C . PHE A 1 84 ? -0.152 13.219 -1.746 1.00 92.69 84 PHE A C 1
ATOM 739 O O . PHE A 1 84 ? 0.114 13.301 -2.941 1.00 92.69 84 PHE A O 1
ATOM 746 N N . ILE A 1 85 ? 0.535 13.886 -0.817 1.00 92.50 85 ILE A N 1
ATOM 747 C CA . ILE A 1 85 ? 1.713 14.707 -1.127 1.00 92.50 85 ILE A CA 1
ATOM 748 C C . ILE A 1 85 ? 2.975 13.838 -1.183 1.00 92.50 85 ILE A C 1
ATOM 750 O O . ILE A 1 85 ? 3.765 13.939 -2.118 1.00 92.50 85 ILE A O 1
ATOM 754 N N . VAL A 1 86 ? 3.169 12.968 -0.188 1.00 92.12 86 VAL A N 1
ATOM 755 C CA . VAL A 1 86 ? 4.396 12.173 -0.035 1.00 92.12 86 VAL A CA 1
ATOM 756 C C . VAL A 1 86 ? 4.448 11.013 -1.027 1.00 92.12 86 VAL A C 1
ATOM 758 O O . VAL A 1 86 ? 5.519 10.716 -1.550 1.00 92.12 86 VAL A O 1
ATOM 761 N N . SER A 1 87 ? 3.317 10.366 -1.320 1.00 90.06 87 SER A N 1
ATOM 762 C CA . SER A 1 87 ? 3.274 9.177 -2.180 1.00 90.06 87 SER A CA 1
ATOM 763 C C . SER A 1 87 ? 3.769 9.451 -3.609 1.00 90.06 87 SER A C 1
ATOM 765 O O . SER A 1 87 ? 4.653 8.721 -4.050 1.00 90.06 87 SER A O 1
ATOM 767 N N . PRO A 1 88 ? 3.342 10.511 -4.325 1.00 89.75 88 PRO A N 1
ATOM 768 C CA . PRO A 1 88 ? 3.886 10.815 -5.650 1.00 89.75 88 PRO A CA 1
ATOM 769 C C . PRO A 1 88 ? 5.394 11.082 -5.633 1.00 89.75 88 PRO A C 1
ATOM 771 O O . PRO A 1 88 ? 6.113 10.583 -6.495 1.00 89.75 88 PRO A O 1
ATOM 774 N N . ILE A 1 89 ? 5.884 11.821 -4.631 1.00 92.31 89 ILE A N 1
ATOM 775 C CA . ILE A 1 89 ? 7.317 12.116 -4.474 1.00 92.31 89 ILE A CA 1
ATOM 776 C C . ILE A 1 89 ? 8.095 10.817 -4.253 1.00 92.31 89 ILE A C 1
ATOM 778 O O . ILE A 1 89 ? 9.105 10.580 -4.912 1.00 92.31 89 ILE A O 1
ATOM 782 N N . TYR A 1 90 ? 7.596 9.958 -3.364 1.00 89.56 90 TYR A N 1
ATOM 783 C CA . TYR A 1 90 ? 8.160 8.644 -3.083 1.00 89.56 90 TYR A CA 1
ATOM 784 C C . TYR A 1 90 ? 8.226 7.778 -4.347 1.00 89.56 90 TYR A C 1
ATOM 786 O O . TYR A 1 90 ? 9.283 7.240 -4.671 1.00 89.56 90 TYR A O 1
ATOM 794 N N . VAL A 1 91 ? 7.119 7.686 -5.091 1.00 88.69 91 VAL A N 1
ATOM 795 C CA . VAL A 1 91 ? 7.026 6.891 -6.322 1.00 88.69 91 VAL A CA 1
ATOM 796 C C . VAL A 1 91 ? 8.017 7.408 -7.366 1.00 88.69 91 VAL A C 1
ATOM 798 O O . VAL A 1 91 ? 8.830 6.635 -7.861 1.00 88.69 91 VAL A O 1
ATOM 801 N N . ILE A 1 92 ? 8.017 8.711 -7.662 1.00 90.25 92 ILE A N 1
ATOM 802 C CA . ILE A 1 92 ? 8.913 9.300 -8.671 1.00 90.25 92 ILE A CA 1
ATOM 803 C C . ILE A 1 92 ? 10.380 9.091 -8.284 1.00 90.25 92 ILE A C 1
ATOM 805 O O . ILE A 1 92 ? 11.181 8.656 -9.112 1.00 90.25 92 ILE A O 1
ATOM 809 N N . TYR A 1 93 ? 10.732 9.359 -7.024 1.00 91.50 93 TYR A N 1
ATOM 810 C CA . TYR A 1 93 ? 12.099 9.208 -6.535 1.00 91.50 93 TYR A CA 1
ATOM 811 C C . TYR A 1 93 ? 12.584 7.760 -6.660 1.00 91.50 93 TYR A C 1
ATOM 813 O O . TYR A 1 93 ? 13.619 7.497 -7.274 1.00 91.50 93 TYR A O 1
ATOM 821 N N . PHE A 1 94 ? 11.829 6.795 -6.131 1.00 90.62 94 PHE A N 1
ATOM 822 C CA . PHE A 1 94 ? 12.283 5.409 -6.133 1.00 90.62 94 PHE A CA 1
ATOM 823 C C . PHE A 1 94 ? 12.265 4.773 -7.517 1.00 90.62 94 PHE A C 1
ATOM 825 O O . PHE A 1 94 ? 13.167 3.995 -7.807 1.00 90.62 94 PHE A O 1
ATOM 832 N N . LEU A 1 95 ? 11.330 5.136 -8.396 1.00 88.00 95 LEU A N 1
ATOM 833 C CA . LEU A 1 95 ? 11.352 4.645 -9.776 1.00 88.00 95 LEU A CA 1
ATOM 834 C C . LEU A 1 95 ? 12.540 5.171 -10.578 1.00 88.00 95 LEU A C 1
ATOM 836 O O . LEU A 1 95 ? 13.048 4.454 -11.439 1.00 88.00 95 LEU A O 1
ATOM 840 N N . THR A 1 96 ? 12.993 6.389 -10.280 1.00 86.81 96 THR A N 1
ATOM 841 C CA . THR A 1 96 ? 14.114 7.019 -10.987 1.00 86.81 96 THR A CA 1
ATOM 842 C C . THR A 1 96 ? 15.461 6.499 -10.495 1.00 86.81 96 THR A C 1
ATOM 844 O O . THR A 1 96 ? 16.348 6.238 -11.303 1.00 86.81 96 THR A O 1
ATOM 847 N N . TYR A 1 97 ? 15.630 6.350 -9.177 1.00 88.56 97 TYR A N 1
ATOM 848 C CA . TYR A 1 97 ? 16.948 6.097 -8.588 1.00 88.56 97 TYR A CA 1
ATOM 849 C C . TYR A 1 97 ? 17.140 4.660 -8.092 1.00 88.56 97 TYR A C 1
ATOM 851 O O . TYR A 1 97 ? 18.189 4.069 -8.338 1.00 88.56 97 TYR A O 1
ATOM 859 N N . HIS A 1 98 ? 16.156 4.077 -7.394 1.00 90.56 98 HIS A N 1
ATOM 860 C CA . HIS A 1 98 ? 16.314 2.781 -6.716 1.00 90.56 98 HIS A CA 1
ATOM 861 C C . HIS A 1 98 ? 15.004 1.962 -6.667 1.00 90.56 98 HIS A C 1
ATOM 863 O O . HIS A 1 98 ? 14.422 1.789 -5.588 1.00 90.56 98 HIS A O 1
ATOM 869 N N . PRO A 1 99 ? 14.536 1.409 -7.803 1.00 87.75 99 PRO A N 1
ATOM 870 C CA . PRO A 1 99 ? 13.218 0.769 -7.904 1.00 87.75 99 PRO A CA 1
ATOM 871 C C . PRO A 1 99 ? 13.089 -0.492 -7.034 1.00 87.75 99 PRO A C 1
ATOM 873 O O . PRO A 1 99 ? 12.080 -0.689 -6.352 1.00 87.75 99 PRO A O 1
ATOM 876 N N . LEU A 1 100 ? 14.147 -1.306 -6.950 1.00 87.88 100 LEU A N 1
ATOM 877 C CA . LEU A 1 100 ? 14.186 -2.469 -6.056 1.00 87.88 100 LEU A CA 1
ATOM 878 C C . LEU A 1 100 ? 14.041 -2.058 -4.580 1.00 87.88 100 LEU A C 1
ATOM 880 O O . LEU A 1 100 ? 13.265 -2.656 -3.833 1.00 87.88 100 LEU A O 1
ATOM 884 N N . LEU A 1 101 ? 14.748 -1.008 -4.157 1.00 88.81 101 LEU A N 1
ATOM 885 C CA . LEU A 1 101 ? 14.708 -0.534 -2.774 1.00 88.81 101 LEU A CA 1
ATOM 886 C C . LEU A 1 101 ? 13.336 0.065 -2.431 1.00 88.81 101 LEU A C 1
ATOM 888 O O . LEU A 1 101 ? 12.785 -0.242 -1.377 1.00 88.81 101 LEU A O 1
ATOM 892 N N . GLY A 1 102 ? 12.741 0.834 -3.348 1.00 87.81 102 GLY A N 1
ATOM 893 C CA . GLY A 1 102 ? 11.381 1.356 -3.192 1.00 87.81 102 GLY A CA 1
ATOM 894 C C . GLY A 1 102 ? 10.332 0.252 -3.064 1.00 87.81 102 GLY A C 1
ATOM 895 O O . GLY A 1 102 ? 9.505 0.273 -2.152 1.00 87.81 102 GLY A O 1
ATOM 896 N N . SER A 1 103 ? 10.393 -0.767 -3.925 1.00 88.31 103 SER A N 1
ATOM 897 C CA . SER A 1 103 ? 9.460 -1.899 -3.847 1.00 88.31 103 SER A CA 1
ATOM 898 C C . SER A 1 103 ? 9.611 -2.682 -2.534 1.00 88.31 103 SER A C 1
ATOM 900 O O . SER A 1 103 ? 8.613 -3.033 -1.903 1.00 88.31 103 SER A O 1
ATOM 902 N N . THR A 1 104 ? 10.846 -2.853 -2.051 1.00 89.00 104 THR A N 1
ATOM 903 C CA . THR A 1 104 ? 11.144 -3.522 -0.775 1.00 89.00 104 THR A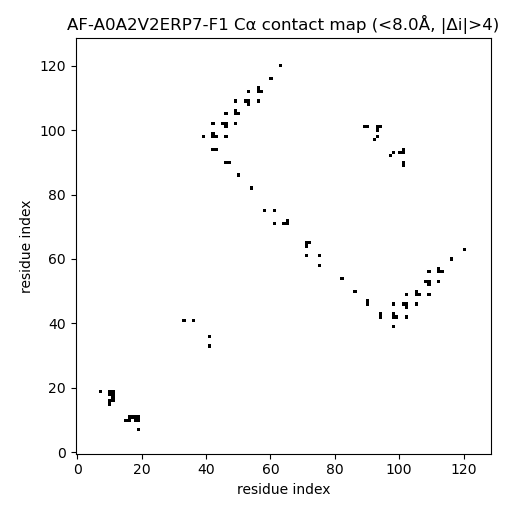 CA 1
ATOM 904 C C . THR A 1 104 ? 10.613 -2.732 0.422 1.00 89.00 104 THR A C 1
ATOM 906 O O . THR A 1 104 ? 9.959 -3.301 1.296 1.00 89.00 104 THR A O 1
ATOM 909 N N . ILE A 1 105 ? 10.839 -1.413 0.458 1.00 90.25 105 ILE A N 1
ATOM 910 C CA . ILE A 1 105 ?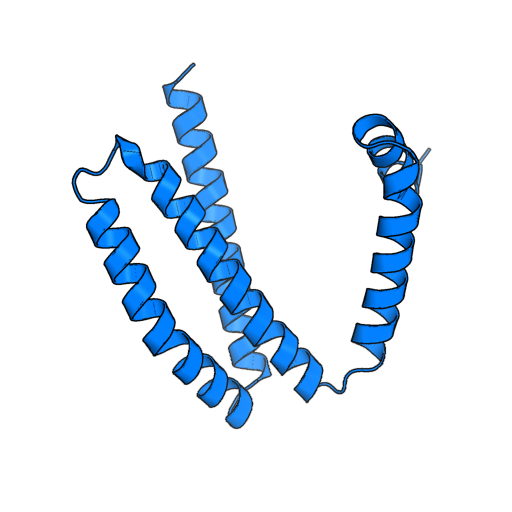 10.319 -0.540 1.523 1.00 90.25 105 ILE A CA 1
ATOM 911 C C . ILE A 1 105 ? 8.789 -0.566 1.535 1.00 90.25 105 ILE A C 1
ATOM 913 O O . ILE A 1 105 ? 8.186 -0.703 2.598 1.00 90.25 105 ILE A O 1
ATOM 917 N N . SER A 1 106 ? 8.159 -0.479 0.362 1.00 89.31 106 SER A N 1
ATOM 918 C CA . SER A 1 106 ? 6.699 -0.531 0.236 1.00 89.31 106 SER A CA 1
ATOM 919 C C . SER A 1 106 ? 6.138 -1.863 0.748 1.00 89.31 106 SER A C 1
ATOM 921 O O . SER A 1 106 ? 5.147 -1.883 1.481 1.00 89.31 106 SER A O 1
ATOM 923 N N . ALA A 1 107 ? 6.800 -2.978 0.423 1.00 89.31 107 ALA A N 1
ATOM 924 C CA . ALA A 1 107 ? 6.415 -4.304 0.898 1.00 89.31 107 ALA A CA 1
ATOM 925 C C . ALA A 1 107 ? 6.562 -4.430 2.422 1.00 89.31 107 ALA A C 1
ATOM 927 O O . ALA A 1 107 ? 5.642 -4.897 3.094 1.00 89.31 107 ALA A O 1
ATOM 928 N N . ALA A 1 108 ? 7.681 -3.964 2.984 1.00 91.62 108 ALA A N 1
ATOM 929 C CA . ALA A 1 108 ? 7.908 -3.970 4.426 1.00 91.62 108 ALA A CA 1
ATOM 930 C C . ALA A 1 108 ? 6.865 -3.123 5.172 1.00 91.62 108 ALA A C 1
ATOM 932 O O . ALA A 1 108 ? 6.285 -3.585 6.154 1.00 91.62 108 ALA A O 1
ATOM 933 N N . ALA A 1 109 ? 6.566 -1.917 4.679 1.00 89.12 109 ALA A N 1
ATOM 934 C CA . ALA A 1 109 ? 5.553 -1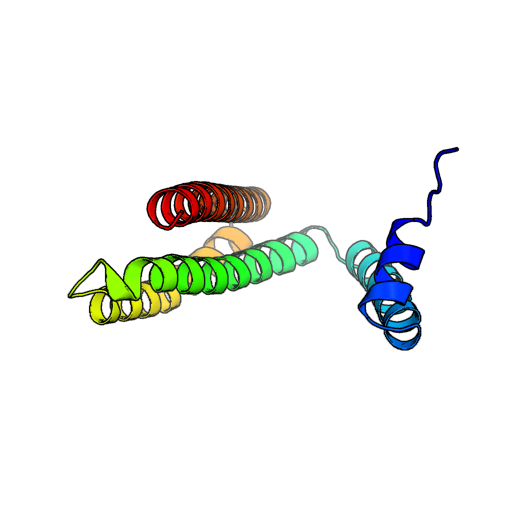.041 5.263 1.00 89.12 109 ALA A CA 1
ATOM 935 C C . ALA A 1 109 ? 4.159 -1.689 5.254 1.00 89.12 109 ALA A C 1
ATOM 937 O O . ALA A 1 109 ? 3.454 -1.663 6.265 1.00 89.12 109 ALA A O 1
ATOM 938 N N . PHE A 1 110 ? 3.780 -2.319 4.137 1.00 89.44 110 PHE A N 1
ATOM 939 C CA . PHE A 1 110 ? 2.529 -3.066 4.035 1.00 89.44 110 PHE A CA 1
ATOM 940 C C . PHE A 1 110 ? 2.461 -4.228 5.035 1.00 89.44 110 PHE A C 1
ATOM 942 O O . PHE A 1 110 ? 1.456 -4.371 5.731 1.00 89.44 110 PHE A O 1
ATOM 949 N N . LEU A 1 111 ? 3.527 -5.024 5.158 1.00 91.19 111 LEU A N 1
ATOM 950 C CA . LEU A 1 111 ? 3.574 -6.135 6.111 1.00 91.19 111 LEU A CA 1
ATOM 951 C C . LEU A 1 111 ? 3.445 -5.644 7.554 1.00 91.19 111 LEU A C 1
ATOM 953 O O . LEU A 1 111 ? 2.617 -6.164 8.299 1.00 91.19 111 LEU A O 1
ATOM 957 N N . ILE A 1 112 ? 4.202 -4.614 7.941 1.00 92.00 112 ILE A N 1
ATOM 958 C CA . ILE A 1 112 ? 4.136 -4.021 9.286 1.00 92.00 112 ILE A CA 1
ATOM 959 C C . ILE A 1 112 ? 2.710 -3.572 9.608 1.00 92.00 112 ILE A C 1
ATOM 961 O O . ILE A 1 112 ? 2.194 -3.861 10.690 1.00 92.00 112 ILE A O 1
ATOM 965 N N . LEU A 1 113 ? 2.049 -2.899 8.667 1.00 91.25 113 LEU A N 1
ATOM 966 C CA . LEU A 1 113 ? 0.666 -2.467 8.821 1.00 91.25 113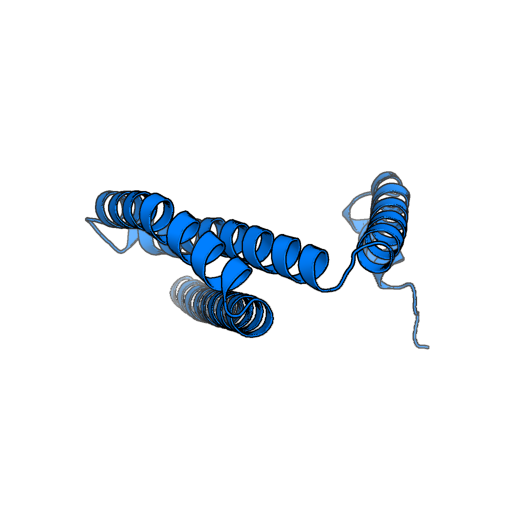 LEU A CA 1
ATOM 967 C C . LEU A 1 113 ? -0.296 -3.656 8.964 1.00 91.25 113 LEU A C 1
ATOM 969 O O . LEU A 1 113 ? -1.151 -3.641 9.848 1.00 91.25 113 LEU A O 1
ATOM 973 N N . ALA A 1 114 ? -0.149 -4.693 8.136 1.00 88.19 114 ALA A N 1
ATOM 974 C CA . ALA A 1 114 ? -0.985 -5.890 8.192 1.00 88.19 114 ALA A CA 1
ATOM 975 C C . ALA A 1 114 ? -0.833 -6.636 9.529 1.00 88.19 114 ALA A C 1
ATOM 977 O O . ALA A 1 114 ? -1.834 -6.995 10.154 1.00 88.19 114 ALA A O 1
ATOM 978 N N . TYR A 1 115 ? 0.403 -6.805 10.008 1.00 90.50 115 TYR A N 1
ATOM 979 C CA . TYR A 1 115 ? 0.683 -7.389 11.322 1.00 90.50 115 TYR A CA 1
ATOM 980 C C . TYR A 1 115 ? 0.116 -6.536 12.458 1.00 90.50 115 TYR A C 1
ATOM 982 O O . TYR A 1 115 ? -0.513 -7.072 13.370 1.00 90.50 115 TYR A O 1
ATOM 990 N N . SER A 1 116 ? 0.280 -5.213 12.383 1.00 88.88 116 SER A N 1
ATOM 991 C CA . SER A 1 116 ? -0.258 -4.289 13.387 1.00 88.88 116 SER A CA 1
ATOM 992 C C . SER A 1 116 ? -1.785 -4.363 13.442 1.00 88.88 116 SER A C 1
ATOM 994 O O . SER A 1 116 ? -2.366 -4.441 14.522 1.00 88.88 116 SER A O 1
ATOM 996 N N . TYR A 1 117 ? -2.444 -4.404 12.281 1.00 88.56 117 TYR A N 1
ATOM 997 C CA . TYR A 1 117 ? -3.890 -4.583 12.178 1.00 88.56 117 TYR A CA 1
ATOM 998 C C . TYR A 1 117 ? -4.351 -5.901 12.808 1.00 88.56 117 TYR A C 1
ATOM 1000 O O . TYR A 1 117 ? -5.279 -5.900 13.617 1.00 88.56 117 TYR A O 1
ATOM 1008 N N . ALA A 1 118 ? -3.691 -7.015 12.477 1.00 87.50 118 ALA A N 1
ATOM 1009 C CA . ALA A 1 118 ? -4.031 -8.330 13.014 1.00 87.50 118 ALA A CA 1
ATOM 1010 C C . ALA A 1 118 ? -3.885 -8.386 14.544 1.00 87.50 118 ALA A C 1
ATOM 1012 O O . ALA A 1 118 ? -4.785 -8.872 15.229 1.00 87.50 118 ALA A O 1
ATOM 1013 N N . ALA A 1 119 ? -2.792 -7.833 15.082 1.00 87.81 119 ALA A N 1
ATOM 1014 C CA . ALA A 1 119 ? -2.557 -7.770 16.520 1.00 87.81 119 ALA A CA 1
ATOM 1015 C C . ALA A 1 119 ? -3.648 -6.959 17.237 1.00 87.81 119 ALA A C 1
ATOM 1017 O O . ALA A 1 119 ? -4.273 -7.453 18.173 1.00 87.81 119 ALA A O 1
ATOM 1018 N N . VAL A 1 120 ? -3.925 -5.737 16.768 1.00 86.44 120 VAL A N 1
ATOM 1019 C CA . VAL A 1 120 ? -4.930 -4.847 17.376 1.00 86.44 120 VAL A CA 1
ATOM 1020 C C . VAL A 1 120 ? -6.326 -5.457 17.319 1.00 86.44 120 VAL A C 1
ATOM 1022 O O . VAL A 1 120 ? -7.061 -5.396 18.303 1.00 86.44 120 VAL A O 1
ATOM 1025 N N . LYS A 1 121 ? -6.695 -6.068 16.188 1.00 85.06 121 LYS A N 1
ATOM 1026 C CA . LYS A 1 121 ? -7.990 -6.734 16.035 1.00 85.06 121 LYS A CA 1
ATOM 1027 C C . LYS A 1 121 ? -8.162 -7.857 17.061 1.00 85.06 121 LYS A C 1
ATOM 1029 O O . LYS A 1 121 ? -9.174 -7.888 17.751 1.00 85.06 121 LYS A O 1
ATOM 1034 N N . HIS A 1 122 ? -7.151 -8.711 17.218 1.00 85.31 122 HIS A N 1
ATOM 1035 C CA . HIS A 1 122 ? -7.180 -9.804 18.187 1.00 85.31 122 HIS A CA 1
ATOM 1036 C C . HIS A 1 122 ? -7.304 -9.310 19.642 1.00 85.31 122 HIS A C 1
ATOM 1038 O O . HIS A 1 122 ? -8.018 -9.916 20.437 1.00 85.31 122 HIS A O 1
ATOM 1044 N N . PHE A 1 123 ? -6.651 -8.198 20.006 1.00 84.31 123 PHE A N 1
ATOM 1045 C CA . PHE A 1 123 ? -6.827 -7.603 21.339 1.00 84.31 123 PHE A CA 1
ATOM 1046 C C . PHE A 1 123 ? -8.241 -7.052 21.553 1.00 84.31 123 PHE A C 1
ATOM 1048 O O . PHE A 1 123 ? -8.830 -7.307 22.599 1.00 84.31 123 PHE A O 1
ATOM 1055 N N . LYS A 1 124 ? -8.816 -6.368 20.557 1.00 80.19 124 LYS A N 1
ATOM 1056 C CA . LYS A 1 124 ? -10.188 -5.845 20.652 1.00 80.19 124 LYS A CA 1
ATOM 1057 C C . LYS A 1 124 ? -11.245 -6.941 20.758 1.00 80.19 124 LYS A C 1
ATOM 1059 O O . LYS A 1 124 ? -12.205 -6.778 21.499 1.00 80.19 124 LYS A O 1
ATOM 1064 N N . GLU A 1 125 ? -11.071 -8.048 20.043 1.00 80.62 125 GLU A N 1
ATOM 1065 C CA . GLU A 1 125 ? -11.985 -9.194 20.125 1.00 80.62 125 GLU A CA 1
ATOM 1066 C C . GLU A 1 125 ? -11.936 -9.868 21.508 1.00 80.62 125 GLU A C 1
ATOM 1068 O O . GLU A 1 125 ? -12.964 -10.329 21.990 1.00 80.62 125 GLU A O 1
ATOM 1073 N N . LYS A 1 126 ? -10.776 -9.863 22.183 1.00 75.19 126 LYS A N 1
ATOM 1074 C CA . LYS A 1 126 ? -10.637 -10.366 23.561 1.00 75.19 126 LYS A CA 1
ATOM 1075 C C . LYS A 1 126 ? -11.244 -9.463 24.633 1.00 75.19 126 LYS A C 1
ATOM 1077 O O . LYS A 1 126 ? -11.627 -9.973 25.672 1.00 75.19 126 LYS A O 1
ATOM 1082 N N . GLU A 1 127 ? -11.298 -8.149 24.425 1.00 67.69 127 GLU A N 1
ATOM 1083 C CA . GLU A 1 127 ? -11.936 -7.225 25.379 1.00 67.69 127 GLU A CA 1
ATOM 1084 C C . GLU A 1 127 ? -13.473 -7.260 25.311 1.00 67.69 127 GLU A C 1
ATOM 1086 O O . GLU A 1 127 ? -14.137 -6.769 26.221 1.00 67.69 127 GLU A O 1
ATOM 1091 N N . GLN A 1 128 ? -14.044 -7.802 24.229 1.00 59.25 128 GLN A N 1
ATOM 1092 C CA . GLN A 1 128 ? -15.490 -7.824 23.977 1.00 59.25 128 GLN A CA 1
ATOM 1093 C C . GLN A 1 128 ? -16.177 -9.160 24.315 1.00 59.25 128 GLN A C 1
ATOM 1095 O O . GLN A 1 128 ? -17.403 -9.229 24.210 1.00 59.25 128 GLN A O 1
ATOM 1100 N N . GLY A 1 129 ? -15.423 -10.200 24.689 1.00 48.69 129 GLY A N 1
ATOM 1101 C CA . GLY A 1 129 ? -15.939 -11.515 25.100 1.00 48.69 129 GLY A CA 1
ATOM 1102 C C . GLY A 1 129 ? -15.681 -11.789 26.570 1.00 48.69 129 GLY A C 1
AT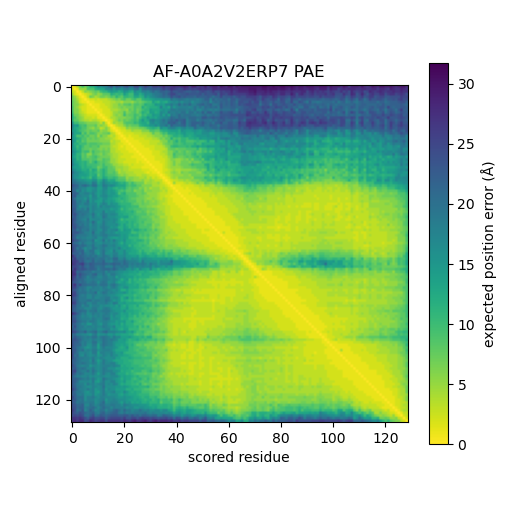OM 1103 O O . GLY A 1 129 ? -16.603 -12.322 27.223 1.00 48.69 129 GLY A O 1
#

Secondary structure (DSSP, 8-state):
---TTHHHHHHHHHH-TTHHHHHHHHHHHHHHHHHHS-HHHHHHHHHHHHHHHHHHHHHHHHHHTTTT-TTHHHHHHHHHHHHHHHHHHHHHHHHHH-HHHHHHHHHHHHHHHHHHHHHHHHHHHHH--

Radius of gyration: 18.99 Å; Cα contacts (8 Å, |Δi|>4): 55; chains: 1; bounding box: 38×52×45 Å

Sequence (129 aa):
MWHPYKWVDDLAEKSGWWVVPYVIFLRIFMWKFLHSLSDQEFYTVAIILLSAVFFWGATIFFKLYKDSFKYYKTLLYSFTVIYFIVSPIYVIYFLTYHPLLGSTISAAAFLILAYSYAAVKHFKEKEQG